Protein AF-A0AAU5LZH5-F1 (afdb_monomer_lite)

Structure (mmCIF, N/CA/C/O backbone):
data_AF-A0AAU5LZH5-F1
#
_entry.id   AF-A0AAU5LZH5-F1
#
loop_
_atom_site.group_PDB
_atom_site.id
_atom_site.type_symbol
_atom_site.label_atom_id
_atom_site.label_alt_id
_atom_site.label_comp_id
_atom_site.label_asym_id
_atom_site.label_entity_id
_atom_site.label_seq_id
_atom_site.pdbx_PDB_ins_code
_atom_site.Cartn_x
_atom_site.Cartn_y
_atom_site.Cartn_z
_atom_site.occupancy
_atom_site.B_iso_or_equiv
_atom_site.auth_seq_id
_atom_site.auth_comp_id
_atom_site.auth_asym_id
_atom_site.auth_atom_id
_atom_site.pdbx_PDB_model_num
ATOM 1 N N . MET A 1 1 ? 2.128 -2.618 -6.025 1.00 82.50 1 MET A N 1
ATOM 2 C CA . MET A 1 1 ? 1.449 -1.846 -4.957 1.00 82.50 1 MET A CA 1
ATOM 3 C C . MET A 1 1 ? -0.012 -2.263 -4.824 1.00 82.50 1 MET A C 1
ATOM 5 O O . MET A 1 1 ? -0.667 -2.519 -5.828 1.00 82.50 1 MET A O 1
ATOM 9 N N . ARG A 1 2 ? -0.514 -2.371 -3.594 1.00 87.19 2 ARG A N 1
ATOM 10 C CA . ARG A 1 2 ? -1.907 -2.684 -3.257 1.00 87.19 2 ARG A CA 1
ATOM 11 C C . ARG A 1 2 ? -2.403 -1.751 -2.154 1.00 87.19 2 ARG A C 1
ATOM 13 O O . ARG A 1 2 ? -1.649 -1.439 -1.233 1.00 87.19 2 ARG A O 1
ATOM 20 N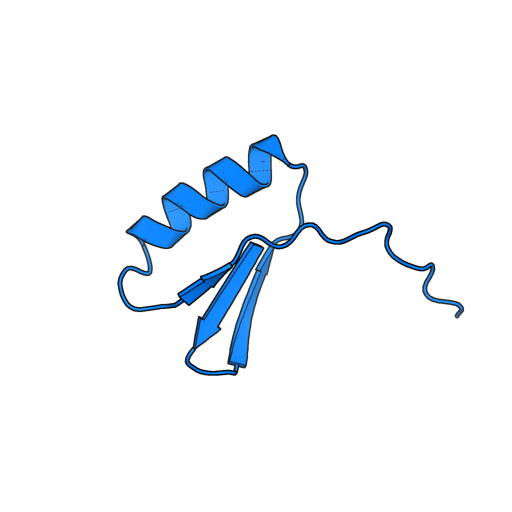 N . VAL A 1 3 ? -3.663 -1.333 -2.245 1.00 87.19 3 VAL A N 1
ATOM 21 C CA . VAL A 1 3 ? -4.377 -0.559 -1.220 1.00 87.19 3 VAL A CA 1
ATOM 22 C C . VAL A 1 3 ? -5.425 -1.456 -0.577 1.00 87.19 3 VAL A C 1
ATOM 24 O O . VAL A 1 3 ? -6.193 -2.119 -1.278 1.00 87.19 3 VAL A O 1
ATOM 27 N N . TRP A 1 4 ? -5.450 -1.459 0.751 1.00 89.44 4 TRP A N 1
ATOM 28 C CA . TRP A 1 4 ? -6.245 -2.370 1.559 1.00 89.44 4 TRP A CA 1
ATOM 29 C C . TRP A 1 4 ? -7.260 -1.615 2.417 1.00 89.44 4 TRP A C 1
ATOM 31 O O . TRP A 1 4 ? -6.917 -0.636 3.084 1.00 89.44 4 TRP A O 1
ATOM 41 N N . PHE A 1 5 ? -8.486 -2.127 2.452 1.00 87.19 5 PHE A N 1
ATOM 42 C CA . PHE A 1 5 ? -9.526 -1.771 3.410 1.00 87.19 5 PHE A CA 1
ATOM 43 C C . PHE A 1 5 ? -9.763 -2.971 4.336 1.00 87.19 5 PHE A C 1
ATOM 45 O O . PHE A 1 5 ? -10.417 -3.947 3.963 1.00 87.19 5 PHE A O 1
ATOM 52 N N . GLY A 1 6 ? -9.158 -2.938 5.525 1.00 88.25 6 GLY A N 1
ATOM 53 C CA . GLY A 1 6 ? -9.057 -4.128 6.372 1.00 88.25 6 GLY A CA 1
ATOM 54 C C . GLY A 1 6 ? -8.274 -5.232 5.655 1.00 88.25 6 GLY A C 1
ATOM 55 O O . GLY A 1 6 ? -7.117 -5.029 5.286 1.00 88.25 6 GLY A O 1
ATOM 56 N N . GLU A 1 7 ? -8.917 -6.377 5.428 1.00 89.06 7 GLU A N 1
ATOM 57 C CA . GLU A 1 7 ? -8.340 -7.525 4.707 1.00 89.06 7 GLU A CA 1
ATOM 58 C C . GLU A 1 7 ? -8.638 -7.524 3.198 1.00 89.06 7 GLU A C 1
ATOM 60 O O . GLU A 1 7 ? -8.114 -8.357 2.461 1.00 89.06 7 GLU A O 1
ATOM 65 N N . HIS 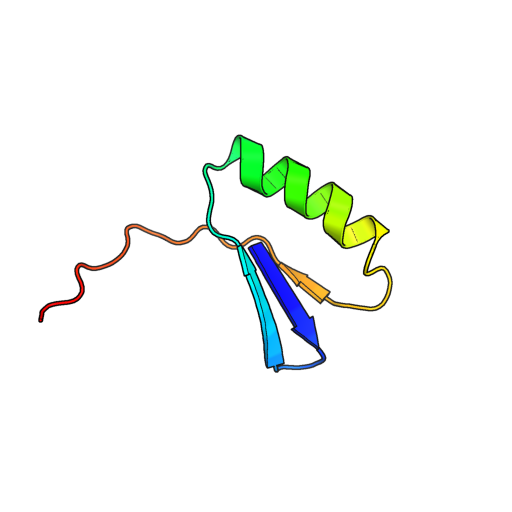A 1 8 ? -9.440 -6.574 2.709 1.00 88.25 8 HIS A N 1
ATOM 66 C CA . HIS A 1 8 ? -9.858 -6.527 1.309 1.00 88.25 8 HIS A CA 1
ATOM 67 C C . HIS A 1 8 ? -8.964 -5.597 0.486 1.00 88.25 8 HIS A C 1
ATOM 69 O O . HIS A 1 8 ? -8.745 -4.442 0.855 1.00 88.25 8 HIS A O 1
ATOM 75 N N . VAL A 1 9 ? -8.482 -6.074 -0.664 1.00 88.31 9 VAL A N 1
ATOM 76 C CA . VAL A 1 9 ? -7.775 -5.234 -1.643 1.00 88.31 9 VAL A CA 1
ATOM 77 C C . VAL A 1 9 ? -8.802 -4.442 -2.445 1.00 88.31 9 VAL A C 1
ATOM 79 O O . VAL A 1 9 ? -9.645 -5.029 -3.115 1.00 88.31 9 VAL A O 1
ATOM 82 N N . ILE A 1 10 ? -8.711 -3.114 -2.405 1.00 88.38 10 ILE A N 1
ATOM 83 C CA . ILE A 1 10 ? -9.615 -2.220 -3.153 1.00 88.38 10 ILE A CA 1
ATOM 84 C C . ILE A 1 10 ? -8.960 -1.626 -4.402 1.00 88.38 10 ILE A C 1
ATOM 86 O O . ILE A 1 10 ? -9.649 -1.177 -5.312 1.00 88.38 10 ILE A O 1
ATOM 90 N N . ALA A 1 11 ? -7.626 -1.614 -4.455 1.00 85.12 11 ALA A N 1
ATOM 91 C CA . ALA A 1 11 ? -6.874 -1.185 -5.625 1.00 85.12 11 ALA A CA 1
ATOM 92 C C . ALA A 1 11 ? -5.542 -1.932 -5.709 1.00 85.12 11 ALA A C 1
ATOM 94 O O . ALA A 1 11 ? -4.846 -2.099 -4.705 1.00 85.12 11 ALA A O 1
ATOM 95 N N . GLN A 1 12 ? -5.166 -2.338 -6.919 1.00 84.62 12 GLN A N 1
ATOM 96 C CA . GLN A 1 12 ? -3.872 -2.937 -7.220 1.00 84.62 12 GLN A CA 1
ATOM 97 C C . GLN A 1 12 ? -3.239 -2.201 -8.397 1.00 84.62 12 GLN A C 1
ATOM 99 O O . GLN A 1 12 ? -3.886 -1.949 -9.408 1.00 84.62 12 GLN A O 1
ATOM 104 N N . TYR A 1 13 ? -1.962 -1.865 -8.251 1.00 81.38 13 TYR A N 1
ATOM 105 C CA . TYR A 1 13 ? -1.162 -1.239 -9.291 1.00 81.38 13 TYR A CA 1
ATOM 106 C C . TYR A 1 13 ? 0.149 -2.004 -9.464 1.00 81.38 13 TYR A C 1
ATOM 108 O O . TYR A 1 13 ? 0.941 -2.124 -8.519 1.00 81.38 13 TYR A O 1
ATOM 116 N N . VAL A 1 14 ? 0.359 -2.529 -10.669 1.00 82.62 14 VAL A N 1
ATOM 117 C CA . VAL A 1 14 ? 1.568 -3.247 -11.080 1.00 82.62 14 VAL A CA 1
ATOM 118 C C . VAL A 1 14 ? 2.308 -2.365 -12.075 1.00 82.62 14 VAL A C 1
ATOM 120 O O . VAL A 1 14 ? 1.732 -1.929 -13.066 1.00 82.62 14 VAL A O 1
ATOM 123 N N . ALA A 1 15 ? 3.564 -2.060 -11.772 1.00 79.00 15 ALA A N 1
ATOM 124 C CA . ALA A 1 15 ? 4.428 -1.238 -12.604 1.00 79.00 15 ALA A CA 1
ATOM 125 C C . ALA A 1 15 ? 5.893 -1.542 -12.289 1.00 79.00 15 ALA A C 1
ATOM 127 O O . ALA A 1 15 ? 6.192 -2.155 -11.260 1.00 79.00 15 ALA A O 1
ATOM 128 N N . ASP A 1 16 ? 6.793 -1.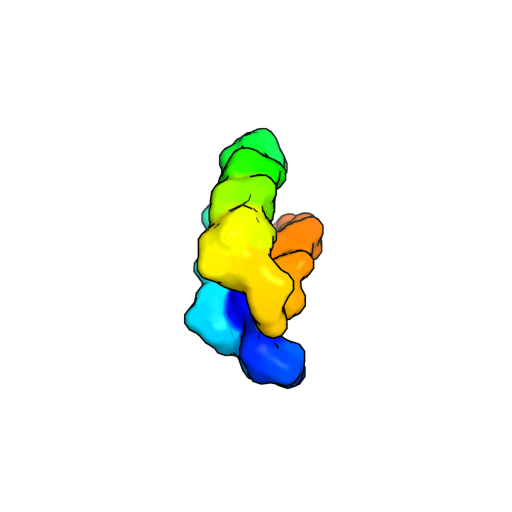049 -13.138 1.00 77.31 16 ASP A N 1
ATOM 129 C CA . ASP A 1 16 ? 8.230 -1.106 -12.896 1.00 77.31 16 ASP A CA 1
ATOM 130 C C . ASP A 1 16 ? 8.602 -0.501 -11.537 1.00 77.31 16 ASP A C 1
ATOM 132 O O . ASP A 1 16 ? 8.038 0.509 -11.100 1.00 77.31 16 ASP A O 1
ATOM 136 N N . ALA A 1 17 ? 9.594 -1.108 -10.881 1.00 71.75 17 ALA A N 1
ATOM 137 C CA . ALA A 1 17 ? 10.041 -0.764 -9.531 1.00 71.75 17 ALA A CA 1
ATOM 138 C C . ALA A 1 17 ? 10.179 0.754 -9.247 1.00 71.75 17 ALA A C 1
ATOM 140 O O . ALA A 1 17 ? 9.641 1.211 -8.231 1.00 71.75 17 ALA A O 1
ATOM 141 N N . PRO A 1 18 ? 10.815 1.580 -10.110 1.00 77.00 18 PRO A N 1
ATOM 142 C CA . PRO A 1 18 ? 10.922 3.019 -9.854 1.00 77.00 18 PRO A CA 1
ATOM 143 C C . PRO A 1 18 ? 9.577 3.758 -9.932 1.00 77.00 18 PRO A C 1
ATOM 145 O O . PRO A 1 18 ? 9.374 4.743 -9.216 1.00 77.00 18 PRO A O 1
AT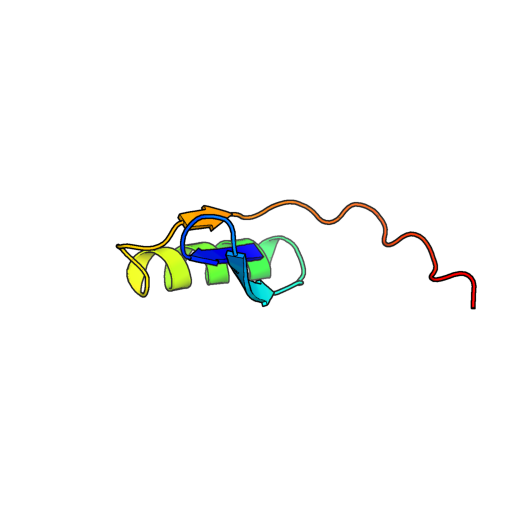OM 148 N N . LEU A 1 19 ? 8.640 3.296 -10.766 1.00 80.25 19 LEU A N 1
ATOM 149 C CA . LEU A 1 19 ? 7.312 3.897 -10.890 1.00 80.25 19 LEU A CA 1
ATOM 150 C C . LEU A 1 19 ? 6.420 3.490 -9.710 1.00 80.25 19 LEU A C 1
ATOM 152 O O . LEU A 1 19 ? 5.745 4.338 -9.124 1.00 80.25 19 LEU A O 1
ATOM 156 N N . ALA A 1 20 ? 6.488 2.220 -9.303 1.00 76.88 20 ALA A N 1
ATOM 157 C CA . ALA A 1 20 ? 5.759 1.694 -8.153 1.00 76.88 20 ALA A CA 1
ATOM 158 C C . ALA A 1 20 ? 6.102 2.445 -6.853 1.00 76.88 20 ALA A C 1
ATOM 160 O O . ALA A 1 20 ? 5.197 2.800 -6.097 1.00 76.88 20 ALA A O 1
ATOM 161 N N . ALA A 1 21 ? 7.382 2.766 -6.625 1.00 77.81 21 ALA A N 1
ATOM 162 C CA . ALA A 1 21 ? 7.826 3.516 -5.447 1.00 77.81 21 ALA A CA 1
ATOM 163 C C . ALA A 1 21 ? 7.271 4.954 -5.401 1.00 77.81 21 ALA A C 1
ATOM 165 O O . ALA A 1 21 ? 6.835 5.429 -4.348 1.00 77.81 21 ALA A O 1
ATOM 166 N N . ARG A 1 22 ? 7.235 5.653 -6.546 1.00 83.31 22 ARG A N 1
ATOM 167 C CA . ARG A 1 22 ? 6.653 7.006 -6.634 1.00 83.31 22 ARG A CA 1
ATOM 168 C C . ARG A 1 22 ? 5.154 6.992 -6.349 1.00 83.31 22 ARG A C 1
ATOM 170 O O . ARG A 1 22 ? 4.657 7.836 -5.602 1.00 83.31 22 ARG A O 1
ATOM 177 N N . TYR A 1 23 ? 4.445 6.016 -6.912 1.00 80.25 23 TYR A N 1
ATOM 178 C CA . TYR A 1 23 ? 3.014 5.852 -6.679 1.00 80.25 23 TYR A CA 1
ATOM 179 C C . TYR A 1 23 ? 2.703 5.492 -5.228 1.00 80.25 23 TYR A C 1
ATOM 181 O O . TYR A 1 23 ? 1.747 6.030 -4.675 1.00 80.25 23 TYR A O 1
ATOM 189 N N . GLU A 1 24 ? 3.519 4.657 -4.580 1.00 80.75 24 GLU A N 1
ATOM 190 C CA . GLU A 1 24 ? 3.358 4.345 -3.158 1.00 80.75 24 GLU A CA 1
ATOM 191 C C . GLU A 1 24 ? 3.405 5.612 -2.291 1.00 80.75 24 GLU A C 1
ATOM 193 O O . GLU A 1 24 ? 2.516 5.817 -1.464 1.00 80.75 24 GLU A O 1
ATOM 198 N N . GLN A 1 25 ? 4.386 6.499 -2.499 1.00 83.56 25 GLN A N 1
ATOM 199 C CA . GLN A 1 25 ? 4.489 7.744 -1.725 1.00 83.56 25 GLN A CA 1
ATOM 200 C C . GLN A 1 25 ? 3.279 8.662 -1.929 1.00 83.56 25 GLN A C 1
ATOM 202 O O . GLN A 1 25 ? 2.763 9.229 -0.963 1.00 83.56 25 GLN A O 1
ATOM 207 N N . ALA A 1 26 ? 2.805 8.800 -3.170 1.00 84.69 26 ALA A N 1
ATOM 208 C CA . ALA A 1 26 ? 1.615 9.591 -3.471 1.00 84.69 26 ALA A CA 1
ATOM 209 C C . ALA A 1 26 ? 0.356 8.988 -2.822 1.00 84.69 26 ALA A C 1
ATOM 211 O O . ALA A 1 26 ? -0.466 9.706 -2.249 1.00 84.69 26 ALA A O 1
ATOM 212 N N . MET A 1 27 ? 0.230 7.661 -2.860 1.00 81.00 27 MET A N 1
ATOM 213 C CA . MET A 1 27 ? -0.921 6.925 -2.338 1.00 81.00 27 MET A CA 1
ATOM 214 C C . MET A 1 27 ? -0.953 6.907 -0.813 1.00 81.00 27 MET A C 1
ATOM 216 O O . MET A 1 27 ? -2.012 7.135 -0.241 1.00 81.00 27 MET A O 1
ATOM 220 N N . ARG A 1 28 ? 0.196 6.766 -0.141 1.00 80.69 28 ARG A N 1
ATOM 221 C CA . ARG A 1 28 ? 0.295 6.904 1.323 1.00 80.69 28 ARG A CA 1
ATOM 222 C C . ARG A 1 28 ? -0.185 8.270 1.812 1.00 80.69 28 ARG A C 1
ATOM 224 O O . ARG A 1 28 ? -0.845 8.346 2.840 1.00 80.69 28 ARG A O 1
ATOM 231 N N . ARG A 1 29 ? 0.118 9.348 1.076 1.00 83.38 29 ARG A N 1
ATOM 232 C CA . ARG A 1 29 ? -0.355 10.703 1.417 1.00 83.38 29 ARG A CA 1
ATOM 233 C C . ARG A 1 29 ? -1.861 10.852 1.214 1.00 83.38 29 ARG A C 1
ATOM 235 O O . ARG A 1 29 ? -2.519 11.512 2.008 1.00 83.38 29 ARG A O 1
ATOM 242 N N . ARG A 1 30 ? -2.402 10.256 0.148 1.00 82.31 30 ARG A N 1
ATOM 243 C CA . ARG A 1 30 ? -3.819 10.385 -0.224 1.00 82.31 30 ARG A CA 1
ATOM 244 C C . ARG A 1 30 ? -4.742 9.472 0.584 1.00 82.31 30 ARG A C 1
ATOM 246 O O . ARG A 1 30 ? -5.892 9.824 0.813 1.00 82.31 30 ARG A O 1
ATOM 253 N N . PHE A 1 31 ? -4.226 8.337 1.041 1.00 78.12 31 PHE A N 1
ATOM 254 C CA . PHE A 1 31 ? -4.947 7.324 1.802 1.00 78.12 31 PHE A CA 1
ATOM 255 C C . PHE A 1 31 ? -4.335 7.139 3.196 1.00 78.12 31 PHE A C 1
ATOM 257 O O . PHE A 1 31 ? -4.010 6.025 3.593 1.00 78.12 31 PHE A O 1
ATOM 264 N N . ALA A 1 32 ? -4.185 8.233 3.951 1.00 75.06 32 ALA A N 1
ATOM 265 C CA . ALA A 1 32 ? -3.532 8.232 5.266 1.00 75.06 32 ALA A CA 1
ATOM 266 C C . ALA A 1 32 ? -4.166 7.272 6.302 1.00 75.06 32 ALA A C 1
ATOM 268 O O . ALA A 1 32 ? -3.510 6.909 7.273 1.00 75.06 32 ALA A O 1
ATOM 269 N N . GLY A 1 33 ? -5.420 6.849 6.094 1.00 82.62 33 GLY A N 1
ATOM 270 C CA . GLY A 1 33 ? -6.126 5.884 6.947 1.00 82.62 33 GLY A CA 1
ATOM 271 C C . GLY A 1 33 ? -6.162 4.443 6.423 1.00 82.62 33 GLY A C 1
ATOM 272 O O . GLY A 1 33 ? -6.728 3.585 7.093 1.00 82.62 33 GLY A O 1
ATOM 273 N N . LEU A 1 34 ? -5.606 4.159 5.240 1.00 85.38 34 LEU A N 1
ATOM 274 C CA . LEU A 1 34 ? -5.625 2.818 4.647 1.00 85.38 34 LEU A CA 1
ATOM 275 C C . LEU A 1 34 ? -4.229 2.211 4.613 1.00 85.38 34 LEU A C 1
ATOM 277 O O . LEU A 1 34 ? -3.215 2.896 4.461 1.00 85.38 34 LEU A O 1
ATOM 281 N N . ARG A 1 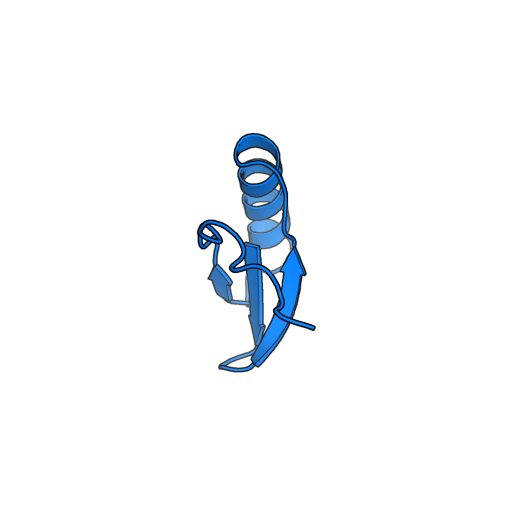35 ? -4.178 0.883 4.706 1.00 87.25 35 ARG A N 1
ATOM 282 C CA . ARG A 1 35 ? -2.925 0.148 4.567 1.00 87.25 35 ARG A CA 1
ATOM 283 C C . ARG A 1 35 ? -2.546 0.102 3.088 1.00 87.25 35 ARG A C 1
ATOM 285 O O . ARG A 1 35 ? -3.324 -0.338 2.248 1.00 87.25 35 ARG A O 1
ATOM 292 N N . VAL A 1 36 ? -1.326 0.529 2.779 1.00 84.00 36 VAL A N 1
ATOM 293 C CA . VAL A 1 36 ? -0.733 0.446 1.438 1.00 84.00 36 VAL A CA 1
ATOM 294 C C . VAL A 1 36 ? 0.462 -0.499 1.513 1.00 84.00 36 VAL A C 1
ATOM 296 O O . VAL A 1 36 ? 1.336 -0.308 2.357 1.00 84.00 36 VAL A O 1
ATOM 299 N N . THR A 1 37 ? 0.502 -1.524 0.660 1.00 83.81 37 THR A N 1
ATOM 300 C CA . THR A 1 37 ? 1.650 -2.438 0.540 1.00 83.81 37 THR A CA 1
ATOM 301 C C . THR A 1 37 ? 2.275 -2.343 -0.841 1.00 83.81 37 THR A C 1
ATOM 303 O O . THR A 1 37 ? 1.600 -2.084 -1.839 1.00 83.81 37 THR A O 1
ATOM 306 N N . ASN A 1 38 ? 3.582 -2.556 -0.919 1.00 79.38 38 ASN A N 1
ATOM 307 C CA . ASN A 1 38 ? 4.320 -2.562 -2.172 1.00 79.38 38 ASN A CA 1
ATOM 308 C C . ASN A 1 38 ? 5.110 -3.859 -2.298 1.00 79.38 38 ASN A C 1
ATOM 310 O O . ASN A 1 38 ? 6.325 -3.896 -2.141 1.00 79.38 38 ASN A O 1
ATOM 314 N N . ASP A 1 39 ? 4.371 -4.941 -2.516 1.00 81.88 39 ASP A N 1
ATOM 315 C CA . ASP A 1 39 ? 4.956 -6.255 -2.733 1.00 81.88 39 ASP A CA 1
ATOM 316 C C . ASP A 1 39 ? 5.494 -6.342 -4.164 1.00 81.88 39 ASP A C 1
ATOM 318 O O . ASP A 1 39 ? 4.805 -5.956 -5.118 1.00 81.88 39 ASP A O 1
ATOM 322 N N . LEU A 1 40 ? 6.716 -6.860 -4.306 1.00 72.00 40 LEU A N 1
ATOM 323 C CA . LEU A 1 40 ? 7.242 -7.271 -5.600 1.00 72.00 40 LEU A CA 1
ATOM 324 C C . LEU A 1 40 ? 6.383 -8.439 -6.081 1.00 72.00 40 LEU A C 1
ATOM 326 O O . LEU A 1 40 ? 6.367 -9.500 -5.454 1.00 72.00 40 LEU A O 1
ATOM 330 N N . LEU A 1 41 ? 5.660 -8.252 -7.185 1.00 69.94 41 LEU A N 1
ATOM 331 C CA . LEU A 1 41 ? 5.163 -9.411 -7.907 1.00 69.94 41 LEU A CA 1
ATOM 332 C C . LEU A 1 41 ? 6.397 -10.098 -8.485 1.00 69.94 41 LEU A C 1
ATOM 334 O O . LEU A 1 41 ? 7.076 -9.536 -9.343 1.00 69.94 41 LEU A O 1
ATOM 338 N N . GLY A 1 42 ? 6.708 -11.289 -7.967 1.00 64.94 42 GLY A N 1
ATOM 339 C CA . GLY A 1 42 ? 7.652 -12.196 -8.612 1.00 64.94 42 GLY A CA 1
ATOM 340 C C . GLY A 1 42 ? 7.250 -12.450 -10.071 1.00 64.94 42 GLY A C 1
ATOM 341 O O . GLY A 1 42 ? 6.158 -12.032 -10.479 1.00 64.94 42 GLY A O 1
ATOM 342 N N . PRO A 1 43 ? 8.109 -13.113 -10.869 1.00 58.12 43 PRO A N 1
ATOM 343 C CA . PRO A 1 43 ? 7.802 -13.412 -12.264 1.00 58.12 43 PRO A CA 1
ATOM 344 C C . PRO A 1 43 ? 6.385 -13.974 -12.338 1.00 58.12 43 PRO A C 1
ATOM 346 O O . PRO A 1 43 ? 6.066 -14.936 -11.639 1.00 58.12 43 PRO A O 1
ATOM 349 N N . GLN A 1 44 ? 5.516 -13.288 -13.087 1.00 56.62 44 GLN A N 1
ATOM 350 C CA . GLN A 1 44 ? 4.151 -13.736 -13.323 1.00 56.62 44 GLN A CA 1
ATOM 351 C C . GLN A 1 44 ? 4.282 -15.166 -13.846 1.00 56.62 44 GLN A C 1
ATOM 353 O O . GLN A 1 44 ? 4.828 -15.358 -14.932 1.00 56.62 44 GLN A O 1
ATOM 358 N N . ALA A 1 45 ? 3.880 -16.162 -13.050 1.00 54.31 45 ALA A N 1
ATOM 359 C CA . ALA A 1 45 ? 3.740 -17.509 -13.575 1.00 54.31 45 ALA A CA 1
ATOM 360 C C . ALA A 1 45 ? 2.853 -17.375 -14.821 1.00 54.31 45 ALA A C 1
ATOM 362 O O . ALA A 1 45 ? 1.839 -16.665 -14.734 1.00 54.31 45 ALA A O 1
ATOM 363 N N . PRO A 1 46 ? 3.251 -17.934 -15.978 1.00 53.62 46 PRO A N 1
ATOM 364 C CA . PRO A 1 46 ? 2.402 -17.886 -17.151 1.00 53.62 46 PRO A CA 1
ATOM 365 C C . PRO A 1 46 ? 1.042 -18.433 -16.725 1.00 53.62 46 PRO A C 1
ATOM 367 O O . PRO A 1 46 ? 0.969 -19.463 -16.056 1.00 53.62 46 PRO A O 1
ATOM 370 N N . LEU A 1 47 ? -0.026 -17.699 -17.025 1.00 61.19 47 LEU A N 1
ATOM 371 C CA . LEU A 1 47 ? -1.357 -18.281 -16.978 1.00 61.19 47 LEU A CA 1
ATOM 372 C C . LEU A 1 47 ? -1.338 -19.398 -18.025 1.00 61.19 47 LEU A C 1
ATOM 374 O O . LEU A 1 47 ? -1.412 -19.102 -19.216 1.00 61.19 47 LEU A O 1
ATOM 378 N N . ASP A 1 48 ? -1.143 -20.641 -17.588 1.00 60.12 48 ASP A N 1
ATOM 379 C CA . ASP A 1 48 ? -1.334 -21.820 -18.427 1.00 60.12 48 ASP A CA 1
ATOM 380 C C . ASP A 1 48 ? -2.833 -21.877 -18.774 1.00 60.12 48 ASP A C 1
ATOM 382 O O . ASP A 1 48 ? -3.649 -22.353 -17.980 1.00 60.12 48 ASP A O 1
ATOM 386 N N . LEU A 1 49 ? -3.193 -21.280 -19.917 1.00 63.44 49 LEU A N 1
ATOM 387 C CA . LEU A 1 49 ? -4.520 -21.314 -20.540 1.00 63.44 49 LEU A CA 1
ATOM 388 C C . LEU A 1 49 ? -4.520 -22.281 -21.722 1.00 63.44 49 LEU A C 1
ATOM 390 O O . LEU A 1 49 ? -3.586 -22.187 -22.552 1.00 63.44 49 LEU A O 1
#

pLDDT: mean 78.39, std 9.74, range [53.62, 89.44]

Foldseek 3Di:
DFKDDPPD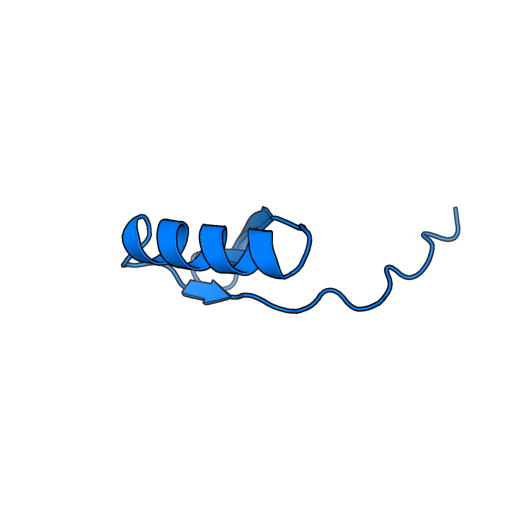TPDDDDDPPVVLVVVQVVVCVVCVPIDDDDDDPDDPDPPPD

Secondary structure (DSSP, 8-state):
-EEEETTEEEEE----HHHHHHHHHHHHHHTTTSEEE-----S------

Sequence (49 aa):
MRVWFGEHVIAQYVADAPLAARYEQAMRRRFAGLRVTNDLLGPQAPLDL

Radius of gyration: 12.17 Å; chains: 1; bounding box: 21×32×28 Å